Protein AF-A0A947H7I9-F1 (afdb_monomer)

Secondary structure (DSSP, 8-state):
-HHHHHHHHHHHHHHHHHHHHHHH--HHHHHHHHHHHHTSHHHHHHTTTS-HHHHHHHHHHHHHHTT---S-SS-PPPPPP---

Foldseek 3Di:
DLVVLLVVLLVVLVVQLVVCCVVPVDLVVSLVSSLVVLVDPVVCVSCVVPDPVSSVVSSVVNCVVSVRDDDDPDPPPDPPDDDD

Nearest PDB structures (foldseek):
  7s0r-assembly1_B  TM=3.822E-01  e=5.535E+00  Streptococcus agalactiae

Radius of gyration: 16.16 Å; Cα contacts (8 Å, |Δi|>4): 50; chains: 1; bounding box: 56×25×33 Å

Solvent-accessible surface area (backbone atoms only — not comparable to full-atom values): 4988 Å² total; per-residue (Å²): 109,69,66,60,47,43,54,52,50,47,51,53,40,48,53,54,27,51,54,36,35,76,74,65,68,38,63,72,58,18,30,49,52,40,54,55,44,66,72,31,69,68,42,49,62,68,41,60,93,49,52,72,68,55,46,51,49,47,45,51,52,49,30,61,74,62,71,39,73,80,80,69,98,56,80,72,80,74,77,76,84,80,84,127

Mean predicted aligned error: 7.21 Å

Structure (mmCIF, N/CA/C/O backbone):
data_AF-A0A947H7I9-F1
#
_entry.id   AF-A0A947H7I9-F1
#
loop_
_atom_site.group_PDB
_atom_site.id
_atom_site.type_symbol
_atom_site.label_atom_id
_atom_site.label_alt_id
_atom_site.label_comp_id
_atom_site.label_asym_id
_atom_site.label_entity_id
_atom_site.label_seq_id
_atom_site.pdbx_PDB_ins_code
_atom_site.Cartn_x
_atom_site.Cartn_y
_atom_site.Cartn_z
_atom_site.occupancy
_atom_site.B_iso_or_equiv
_atom_site.auth_seq_id
_atom_site.auth_comp_id
_atom_site.auth_asym_id
_atom_site.auth_atom_id
_atom_site.pdbx_PDB_model_num
ATOM 1 N N . MET A 1 1 ? -10.959 -7.497 14.250 1.00 76.12 1 MET A N 1
ATOM 2 C CA . MET A 1 1 ? -11.321 -6.554 13.166 1.00 76.12 1 MET A CA 1
ATOM 3 C C . MET A 1 1 ? -10.090 -6.141 12.375 1.00 76.12 1 MET A C 1
ATOM 5 O O . MET A 1 1 ? -10.092 -6.357 11.173 1.00 76.12 1 MET A O 1
ATOM 9 N N . PHE A 1 2 ? -9.020 -5.682 13.036 1.00 88.06 2 PHE A N 1
ATOM 10 C CA . PHE A 1 2 ? -7.729 -5.383 12.402 1.00 88.06 2 PHE A CA 1
ATOM 11 C C . PHE A 1 2 ? -7.237 -6.457 11.415 1.00 88.06 2 PHE A C 1
ATOM 13 O O . PHE A 1 2 ? -7.000 -6.134 10.257 1.00 88.06 2 PHE A O 1
ATOM 20 N N . ASP A 1 3 ? -7.155 -7.728 11.825 1.00 89.56 3 ASP A N 1
ATOM 21 C CA . ASP A 1 3 ? -6.612 -8.797 10.967 1.00 89.56 3 ASP A CA 1
ATOM 22 C C . ASP A 1 3 ? -7.421 -9.014 9.683 1.00 89.56 3 ASP A C 1
ATOM 24 O O . ASP A 1 3 ? -6.858 -9.239 8.617 1.00 89.56 3 ASP A O 1
ATOM 28 N N . GLN A 1 4 ? -8.748 -8.895 9.760 1.00 92.88 4 GLN A N 1
ATOM 29 C CA . GLN A 1 4 ? -9.621 -9.019 8.591 1.00 92.88 4 GLN A CA 1
ATOM 30 C C . GLN A 1 4 ? -9.406 -7.851 7.625 1.00 92.88 4 GLN A C 1
ATOM 32 O O . GLN A 1 4 ? -9.274 -8.068 6.420 1.00 92.88 4 GLN A O 1
ATOM 37 N N . THR A 1 5 ? -9.317 -6.625 8.150 1.00 93.62 5 THR A N 1
ATOM 38 C CA . THR A 1 5 ? -9.014 -5.434 7.348 1.00 93.62 5 THR A CA 1
ATOM 39 C C . THR A 1 5 ? -7.621 -5.523 6.731 1.00 93.62 5 THR A C 1
ATOM 41 O O . THR A 1 5 ? -7.465 -5.209 5.557 1.00 93.62 5 TH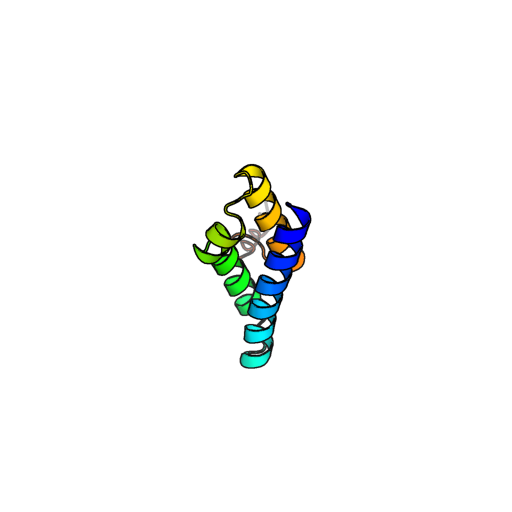R A O 1
ATOM 44 N N . LEU A 1 6 ? -6.625 -6.010 7.475 1.00 94.38 6 LEU A N 1
ATOM 45 C CA . LEU A 1 6 ? -5.264 -6.204 6.979 1.00 94.38 6 LEU A CA 1
ATOM 46 C C . LEU A 1 6 ? -5.220 -7.234 5.844 1.00 94.38 6 LEU A C 1
ATOM 48 O O . LEU A 1 6 ? -4.639 -6.956 4.800 1.00 94.38 6 LEU A O 1
ATOM 52 N N . ILE A 1 7 ? -5.865 -8.393 6.011 1.00 95.62 7 ILE A N 1
ATOM 53 C CA . ILE A 1 7 ? -5.939 -9.426 4.966 1.00 95.62 7 ILE A CA 1
ATOM 54 C C . ILE A 1 7 ? -6.613 -8.869 3.710 1.00 95.62 7 ILE A C 1
ATOM 56 O O . ILE A 1 7 ? -6.126 -9.082 2.599 1.00 95.62 7 ILE A O 1
ATOM 60 N N . GLN A 1 8 ? -7.718 -8.139 3.873 1.00 95.62 8 GLN A N 1
ATOM 61 C CA . GLN A 1 8 ? -8.413 -7.538 2.740 1.00 95.62 8 GLN A CA 1
ATOM 62 C C . GLN A 1 8 ? -7.550 -6.474 2.052 1.00 95.62 8 GLN A C 1
ATOM 64 O O . GLN A 1 8 ? -7.476 -6.449 0.826 1.00 95.62 8 GLN A O 1
ATOM 69 N N . ALA A 1 9 ? -6.861 -5.634 2.824 1.00 95.19 9 ALA A N 1
ATOM 70 C CA . ALA A 1 9 ? -5.991 -4.597 2.289 1.00 95.19 9 ALA A CA 1
ATOM 71 C C . ALA A 1 9 ? -4.788 -5.186 1.537 1.00 95.19 9 ALA A C 1
ATOM 73 O O . ALA A 1 9 ? -4.453 -4.711 0.454 1.00 95.19 9 ALA A O 1
ATOM 74 N N . LEU A 1 10 ? -4.188 -6.262 2.056 1.00 96.69 10 LEU A N 1
ATOM 75 C CA . LEU A 1 10 ? -3.112 -6.988 1.379 1.00 96.69 10 LEU A CA 1
ATOM 76 C C . LEU A 1 10 ? -3.575 -7.580 0.046 1.00 96.69 10 LEU A C 1
ATOM 78 O O . LEU A 1 10 ? -2.866 -7.441 -0.944 1.00 96.69 10 LEU A O 1
ATOM 82 N N . ARG A 1 11 ? -4.778 -8.165 -0.014 1.00 96.94 11 ARG A N 1
ATOM 83 C CA . ARG A 1 11 ? -5.343 -8.687 -1.272 1.00 96.94 11 ARG A CA 1
ATOM 84 C C . ARG A 1 11 ? -5.570 -7.589 -2.308 1.00 96.94 11 ARG A C 1
ATOM 86 O O . ARG A 1 11 ? -5.270 -7.790 -3.480 1.00 96.94 11 ARG A O 1
ATOM 93 N N . THR A 1 12 ? -6.084 -6.430 -1.901 1.00 96.00 12 THR A N 1
ATOM 94 C CA . THR A 1 12 ? -6.281 -5.300 -2.824 1.00 96.00 12 THR A CA 1
ATOM 95 C C . THR A 1 12 ? -4.944 -4.749 -3.331 1.00 96.00 12 THR A C 1
ATOM 97 O O . THR A 1 12 ? -4.793 -4.477 -4.526 1.00 96.00 12 THR A O 1
ATOM 100 N N . ALA A 1 13 ? -3.948 -4.638 -2.447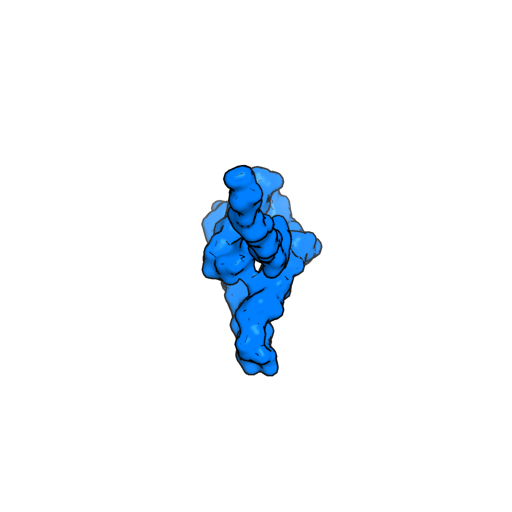 1.00 95.38 13 ALA A N 1
ATOM 101 C CA . ALA A 1 13 ? -2.593 -4.247 -2.825 1.00 95.38 13 ALA A CA 1
ATOM 102 C C . ALA A 1 13 ? -1.961 -5.255 -3.799 1.00 95.38 13 ALA A C 1
ATOM 104 O O . ALA A 1 13 ? -1.406 -4.850 -4.818 1.00 95.38 13 ALA A O 1
ATOM 105 N N . GLU A 1 14 ? -2.117 -6.557 -3.542 1.00 97.06 14 GLU A N 1
ATOM 106 C CA . GLU A 1 14 ? -1.632 -7.636 -4.409 1.00 97.06 14 GLU A CA 1
ATOM 107 C C . GLU A 1 14 ? -2.262 -7.559 -5.798 1.00 97.06 14 GLU A C 1
ATOM 109 O O . GLU A 1 14 ? -1.552 -7.579 -6.795 1.00 97.06 14 GLU A O 1
ATOM 114 N N . GLN A 1 15 ? -3.581 -7.368 -5.885 1.00 96.12 15 GLN A N 1
ATOM 115 C CA . GLN A 1 15 ? -4.275 -7.206 -7.165 1.00 96.12 15 GLN A CA 1
ATOM 116 C C . GLN A 1 15 ? -3.778 -5.989 -7.951 1.00 96.12 15 GLN A C 1
ATOM 118 O O . GLN A 1 15 ? -3.619 -6.059 -9.173 1.00 96.12 15 GLN A O 1
ATOM 123 N N . THR A 1 16 ? -3.525 -4.878 -7.257 1.00 94.19 16 THR A N 1
ATOM 124 C CA . THR A 1 16 ? -2.973 -3.659 -7.860 1.00 94.19 16 THR A CA 1
ATOM 125 C C . THR A 1 16 ? -1.576 -3.922 -8.410 1.00 94.19 16 THR A C 1
ATOM 127 O O . THR A 1 16 ? -1.302 -3.629 -9.576 1.00 94.19 16 THR A O 1
ATOM 130 N N . TYR A 1 17 ? -0.720 -4.542 -7.599 1.00 95.94 17 TYR A N 1
ATOM 131 C CA . TYR A 1 17 ? 0.644 -4.896 -7.961 1.00 95.94 17 TYR A CA 1
ATOM 132 C C . TYR A 1 17 ? 0.680 -5.854 -9.164 1.00 95.94 17 TYR A C 1
ATOM 134 O O . TYR A 1 17 ? 1.283 -5.546 -10.194 1.00 95.94 17 TYR A O 1
ATOM 142 N N . ASP A 1 18 ? -0.047 -6.970 -9.088 1.00 96.00 18 ASP A N 1
ATOM 143 C CA . ASP A 1 18 ? -0.118 -7.996 -10.130 1.00 96.00 18 ASP A CA 1
ATOM 144 C C . ASP A 1 18 ? -0.635 -7.448 -11.455 1.00 96.00 18 ASP A C 1
ATOM 146 O O . ASP A 1 18 ? -0.118 -7.794 -12.520 1.00 96.00 18 ASP A O 1
ATOM 150 N N . ARG A 1 19 ? -1.649 -6.576 -11.420 1.00 95.56 19 ARG A N 1
ATOM 151 C CA . ARG A 1 19 ? -2.182 -5.946 -12.632 1.00 95.56 19 ARG A CA 1
ATOM 152 C C . ARG A 1 19 ? -1.108 -5.131 -13.347 1.00 95.56 19 ARG A C 1
ATOM 154 O O . ARG A 1 19 ? -1.036 -5.171 -14.577 1.00 95.56 19 ARG A O 1
ATOM 161 N N . VAL A 1 20 ? -0.284 -4.405 -12.592 1.00 94.38 20 VAL A N 1
ATOM 162 C CA . VAL A 1 20 ? 0.803 -3.595 -13.146 1.00 94.38 20 VAL A CA 1
ATOM 163 C C . VAL A 1 20 ? 1.913 -4.492 -13.697 1.00 94.38 20 VAL A C 1
ATOM 165 O O . VAL A 1 20 ? 2.343 -4.308 -14.837 1.00 94.38 20 VAL A O 1
ATOM 168 N N . ILE A 1 21 ? 2.321 -5.517 -12.945 1.00 95.38 21 ILE A N 1
ATOM 169 C CA . ILE A 1 21 ? 3.342 -6.478 -13.381 1.00 95.38 21 ILE A CA 1
ATOM 170 C C . ILE A 1 21 ? 2.913 -7.219 -14.647 1.00 95.38 21 ILE A C 1
ATOM 172 O O . ILE A 1 21 ? 3.679 -7.282 -15.603 1.00 95.38 21 ILE A O 1
ATOM 176 N N . ARG A 1 22 ? 1.681 -7.731 -14.711 1.00 95.19 22 ARG A N 1
ATOM 177 C CA . ARG A 1 22 ? 1.192 -8.474 -15.885 1.00 95.19 22 ARG A CA 1
ATOM 178 C C . ARG A 1 22 ? 1.096 -7.605 -17.135 1.00 95.19 22 ARG A C 1
ATOM 180 O O . ARG A 1 22 ? 1.262 -8.115 -18.237 1.00 95.19 22 ARG A O 1
ATOM 187 N N . ARG A 1 23 ? 0.805 -6.310 -16.977 1.00 95.12 23 ARG A N 1
ATOM 188 C CA . ARG A 1 23 ? 0.631 -5.393 -18.110 1.00 95.12 23 ARG A CA 1
ATOM 189 C C . ARG A 1 23 ? 1.940 -4.777 -18.595 1.00 95.12 23 ARG A C 1
ATOM 191 O O . ARG A 1 23 ? 2.087 -4.577 -19.797 1.00 95.12 23 ARG A O 1
ATOM 198 N N . TRP A 1 24 ? 2.854 -4.447 -17.684 1.00 93.38 24 TRP A N 1
ATOM 199 C CA . TRP A 1 24 ? 4.052 -3.661 -18.002 1.00 93.38 24 TRP A CA 1
ATOM 200 C C . TRP A 1 24 ? 5.372 -4.305 -17.563 1.00 93.38 24 TRP A C 1
ATOM 202 O O . TRP A 1 24 ? 6.426 -3.813 -17.954 1.00 93.38 24 TRP A O 1
ATOM 212 N N . GLY A 1 25 ? 5.353 -5.359 -16.742 1.00 92.56 25 GLY A N 1
ATOM 213 C CA . GLY A 1 25 ? 6.564 -6.023 -16.238 1.00 92.56 25 GLY A CA 1
ATOM 214 C C . GLY A 1 25 ? 7.463 -5.131 -15.374 1.00 92.56 25 GLY A C 1
ATOM 215 O O . GLY A 1 25 ? 8.632 -5.445 -15.174 1.00 92.56 25 GLY A O 1
ATOM 216 N N . ASN A 1 26 ? 6.946 -3.999 -14.885 1.00 92.50 26 ASN A N 1
ATOM 217 C CA . ASN A 1 26 ? 7.733 -2.959 -14.230 1.00 92.50 26 ASN A CA 1
ATOM 218 C C . ASN A 1 26 ? 7.487 -2.963 -12.714 1.00 92.50 26 ASN A C 1
ATOM 220 O O . ASN A 1 26 ? 6.464 -2.465 -12.241 1.00 92.50 26 ASN A O 1
ATOM 224 N N . ILE A 1 27 ? 8.445 -3.523 -11.968 1.00 91.56 27 ILE A N 1
ATOM 225 C CA . ILE A 1 27 ? 8.400 -3.632 -10.502 1.00 91.56 27 ILE A CA 1
ATOM 226 C C . ILE A 1 27 ? 8.362 -2.255 -9.818 1.00 91.56 27 ILE A C 1
ATOM 228 O O . ILE A 1 27 ? 7.431 -2.035 -9.044 1.00 91.56 27 ILE A O 1
ATOM 232 N N . PRO A 1 28 ? 9.276 -1.302 -10.106 1.00 90.88 28 PRO A N 1
ATOM 233 C CA . P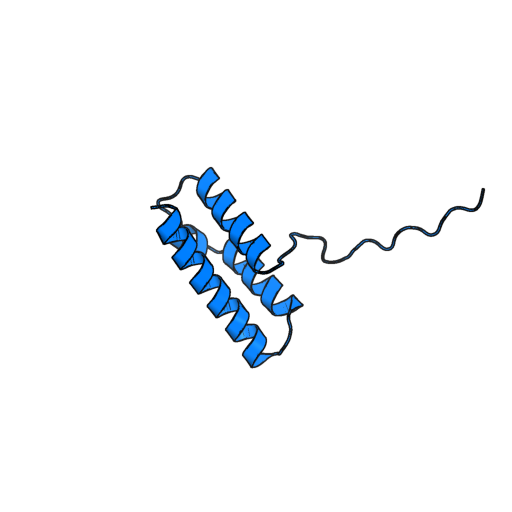RO A 1 28 ? 9.205 0.038 -9.518 1.00 90.88 28 PRO A CA 1
ATOM 234 C C . PRO A 1 28 ? 7.853 0.724 -9.725 1.00 90.88 28 PRO A C 1
ATOM 236 O O . PRO A 1 28 ? 7.316 1.346 -8.809 1.00 90.88 28 PRO A O 1
ATOM 239 N N . PHE A 1 29 ? 7.266 0.572 -10.914 1.00 91.38 29 PHE A N 1
ATOM 240 C CA . PHE A 1 29 ? 5.954 1.139 -11.193 1.00 91.38 29 PHE A CA 1
ATOM 241 C C . PHE A 1 29 ? 4.853 0.444 -10.379 1.00 91.38 29 PHE A C 1
ATOM 243 O O . PHE A 1 29 ? 4.029 1.119 -9.768 1.00 91.38 29 PHE A O 1
ATOM 250 N N . ALA A 1 30 ? 4.882 -0.887 -10.268 1.00 93.44 30 ALA A N 1
ATOM 251 C CA . ALA A 1 30 ? 3.938 -1.632 -9.433 1.00 93.44 30 ALA A CA 1
ATOM 252 C C . ALA A 1 30 ? 4.020 -1.214 -7.956 1.00 93.44 30 ALA A C 1
ATOM 254 O O . ALA A 1 30 ? 2.993 -1.002 -7.313 1.00 93.44 30 ALA A O 1
ATOM 255 N N . GLN A 1 31 ? 5.234 -1.005 -7.443 1.00 93.12 31 GLN A N 1
ATOM 256 C CA . GLN A 1 31 ? 5.472 -0.488 -6.095 1.00 93.12 31 GLN A CA 1
ATOM 257 C C .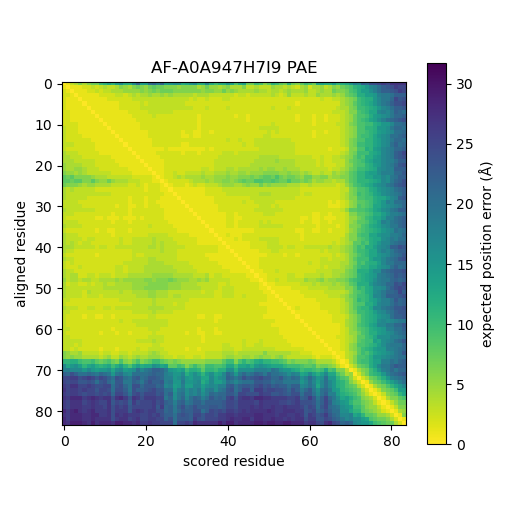 GLN A 1 31 ? 4.921 0.932 -5.914 1.00 93.12 31 GLN A C 1
ATOM 259 O O . GLN A 1 31 ? 4.281 1.204 -4.899 1.00 93.12 31 GLN A O 1
ATOM 264 N N . SER A 1 32 ? 5.099 1.823 -6.898 1.00 92.50 32 SER A N 1
ATOM 265 C CA . SER A 1 32 ? 4.504 3.168 -6.849 1.00 92.50 32 SER A CA 1
ATOM 266 C C . SER A 1 32 ? 2.975 3.141 -6.850 1.00 92.50 32 SER A C 1
ATOM 268 O O . SER A 1 32 ? 2.360 3.897 -6.108 1.00 92.50 32 SER A O 1
ATOM 270 N N . CYS A 1 33 ? 2.346 2.219 -7.585 1.00 94.19 33 CYS A N 1
ATOM 271 C CA . CYS A 1 33 ? 0.891 2.076 -7.565 1.00 94.19 33 CYS A CA 1
ATOM 272 C C . CYS A 1 33 ? 0.375 1.591 -6.204 1.00 94.19 33 CYS A C 1
ATOM 274 O O . CYS A 1 33 ? -0.645 2.082 -5.728 1.00 94.19 33 CYS A O 1
ATOM 276 N N . VAL A 1 34 ? 1.079 0.652 -5.560 1.00 95.31 34 VAL A N 1
ATOM 277 C CA . VAL A 1 34 ? 0.742 0.223 -4.192 1.00 95.31 34 VAL A CA 1
ATOM 278 C C . VAL A 1 34 ? 0.914 1.380 -3.205 1.00 95.31 34 VAL A C 1
ATOM 280 O O . VAL A 1 34 ? 0.064 1.559 -2.334 1.00 95.31 34 VAL A O 1
ATOM 283 N N . TYR A 1 35 ? 1.974 2.182 -3.354 1.00 93.56 35 TYR A N 1
ATOM 284 C CA . TYR A 1 35 ? 2.191 3.379 -2.541 1.00 93.56 35 TYR A CA 1
ATOM 285 C C . TYR A 1 35 ? 1.047 4.388 -2.684 1.00 93.56 35 TYR A C 1
ATOM 287 O O . TYR A 1 35 ? 0.474 4.801 -1.681 1.00 93.56 35 TYR A O 1
ATOM 295 N N . ASP A 1 36 ? 0.675 4.751 -3.911 1.00 94.00 36 ASP A N 1
ATOM 296 C CA . ASP A 1 36 ? -0.424 5.691 -4.150 1.00 94.00 36 ASP A CA 1
ATOM 297 C C . ASP A 1 36 ? -1.744 5.158 -3.581 1.00 94.00 36 ASP A C 1
ATOM 299 O O . ASP A 1 36 ? -2.505 5.892 -2.948 1.00 94.00 36 ASP A O 1
ATOM 303 N N . TRP A 1 37 ? -1.996 3.856 -3.730 1.00 95.44 37 TRP A N 1
ATOM 304 C CA . TRP A 1 37 ? -3.216 3.240 -3.225 1.00 95.44 37 TRP A CA 1
ATOM 305 C C . TRP A 1 37 ? -3.331 3.292 -1.692 1.00 95.44 37 TRP A C 1
ATOM 307 O O . TRP A 1 37 ? -4.409 3.612 -1.190 1.00 95.44 37 TRP A O 1
ATOM 317 N N . VAL A 1 38 ? -2.260 3.062 -0.918 1.00 95.00 38 VAL A N 1
ATOM 318 C CA . VAL A 1 38 ? -2.336 3.116 0.566 1.00 95.00 38 VAL A CA 1
ATOM 319 C C . VAL A 1 38 ? -2.613 4.521 1.129 1.00 95.00 38 VAL A C 1
ATOM 321 O O . VAL A 1 38 ? -2.951 4.670 2.312 1.00 95.00 38 VAL A O 1
ATOM 324 N N . TRP A 1 39 ? -2.493 5.554 0.292 1.00 92.94 39 TRP A N 1
ATOM 325 C CA . TRP A 1 39 ? -2.851 6.942 0.604 1.00 92.94 39 TRP A CA 1
ATOM 326 C C . TRP A 1 39 ? -4.161 7.399 -0.052 1.00 92.94 39 TRP A C 1
ATOM 328 O O . TRP A 1 39 ? -4.569 8.542 0.143 1.00 92.94 39 TRP A O 1
ATOM 338 N N . SER A 1 40 ? -4.841 6.518 -0.786 1.00 94.88 40 SER A N 1
ATOM 339 C CA . SER A 1 40 ? -6.104 6.822 -1.460 1.00 94.88 40 SER A CA 1
ATOM 340 C C . SER A 1 40 ? -7.303 6.890 -0.503 1.00 94.88 40 SER A C 1
ATOM 342 O O . SER A 1 40 ? -7.297 6.334 0.601 1.00 94.88 40 SER A O 1
ATOM 344 N N . GLU A 1 41 ? -8.384 7.526 -0.961 1.00 95.00 41 GLU A N 1
ATOM 345 C CA . GLU A 1 41 ? -9.674 7.524 -0.260 1.00 95.00 41 GLU A CA 1
ATOM 346 C C . GLU A 1 41 ? -10.250 6.108 -0.113 1.00 95.00 41 GLU A C 1
ATOM 348 O O . GLU A 1 41 ? -10.823 5.779 0.925 1.00 95.00 41 GLU A O 1
ATOM 353 N N . GLU A 1 42 ? -10.038 5.238 -1.104 1.00 94.44 42 GLU A N 1
ATOM 354 C CA . GLU A 1 42 ? -10.485 3.840 -1.078 1.00 94.44 42 GLU A CA 1
ATOM 355 C C . GLU A 1 42 ? -9.872 3.075 0.100 1.00 94.44 42 GLU A C 1
ATOM 357 O O . GLU A 1 42 ? -10.565 2.342 0.810 1.00 94.44 42 GLU A O 1
ATOM 362 N N . PHE A 1 43 ? -8.578 3.285 0.358 1.00 95.25 43 PHE A N 1
ATOM 363 C CA . PHE A 1 43 ? -7.898 2.703 1.512 1.00 95.25 43 PHE A CA 1
ATOM 364 C C . PHE A 1 43 ? -8.465 3.238 2.835 1.00 95.25 43 PHE A C 1
ATOM 366 O O . PHE A 1 43 ? -8.677 2.475 3.785 1.00 95.25 43 PHE A O 1
ATOM 373 N N . CYS A 1 44 ? -8.749 4.541 2.899 1.00 94.19 44 CYS A N 1
ATOM 374 C CA . CYS A 1 44 ? -9.360 5.166 4.071 1.00 94.19 44 CYS A CA 1
ATOM 375 C C . CYS A 1 44 ? -10.760 4.604 4.359 1.00 94.19 44 CYS A C 1
ATOM 377 O O . CYS A 1 44 ? -11.077 4.354 5.524 1.00 94.19 44 CYS A O 1
ATOM 379 N N . LEU A 1 45 ? -11.563 4.344 3.323 1.00 95.31 45 LEU A N 1
ATOM 380 C CA . LEU A 1 45 ? -12.868 3.689 3.442 1.00 95.31 45 LEU A CA 1
ATOM 381 C C . LEU A 1 45 ? -12.734 2.236 3.911 1.00 95.31 45 LEU A C 1
ATOM 383 O O . LEU A 1 45 ? -13.450 1.811 4.821 1.00 95.31 45 LEU A O 1
ATOM 387 N N . LEU A 1 46 ? -11.782 1.481 3.354 1.00 94.06 46 LEU A N 1
ATOM 388 C CA . LEU A 1 46 ? -11.518 0.101 3.770 1.00 94.06 46 LEU A CA 1
ATOM 389 C C . LEU A 1 46 ? -11.146 0.018 5.258 1.00 94.06 46 LEU A C 1
ATOM 391 O O . LEU A 1 46 ? -11.581 -0.891 5.966 1.00 94.06 46 LEU A O 1
ATOM 395 N N . CYS A 1 47 ? -10.377 0.991 5.743 1.00 94.50 47 CYS A N 1
ATOM 396 C CA . CYS A 1 47 ? -9.908 1.039 7.121 1.00 94.50 47 CYS A CA 1
ATOM 397 C C . CYS A 1 47 ? -10.754 1.943 8.033 1.00 94.50 47 CYS A C 1
ATOM 399 O O . CYS A 1 47 ? -10.292 2.279 9.121 1.00 94.50 47 CYS A O 1
ATOM 401 N N . HIS A 1 48 ? -11.962 2.359 7.631 1.00 93.94 48 HIS A N 1
ATOM 402 C CA . HIS A 1 48 ? -12.748 3.372 8.359 1.00 93.94 48 HIS A CA 1
ATOM 403 C C . HIS A 1 48 ? -13.020 3.005 9.828 1.00 93.94 48 HIS A C 1
ATOM 405 O O . HIS A 1 48 ? -13.053 3.887 10.681 1.00 93.94 48 HIS A O 1
ATOM 411 N N . ALA A 1 49 ? -13.179 1.710 10.117 1.00 92.62 49 ALA A N 1
ATOM 412 C CA . ALA A 1 49 ? -13.446 1.184 11.454 1.00 92.62 49 ALA A CA 1
ATOM 413 C C . ALA A 1 49 ? -12.191 1.071 12.343 1.00 92.62 49 ALA A C 1
ATOM 415 O O . ALA A 1 49 ? -12.304 0.722 13.516 1.00 92.62 49 ALA A O 1
ATOM 416 N N . LEU A 1 50 ? -10.999 1.321 11.793 1.00 93.88 50 LEU A N 1
ATOM 417 C CA . LEU A 1 50 ? -9.734 1.274 12.522 1.00 93.88 50 LEU A CA 1
ATOM 418 C C . LEU A 1 50 ? -9.387 2.643 13.114 1.00 93.88 50 LEU A C 1
ATOM 420 O O . LEU A 1 50 ? -9.695 3.690 12.540 1.00 93.88 50 LEU A O 1
ATOM 424 N N . SER A 1 51 ? -8.666 2.634 14.232 1.00 94.88 51 SER A N 1
ATOM 425 C CA . SER A 1 51 ? -8.019 3.840 14.750 1.00 94.88 51 SER A CA 1
ATOM 426 C C . SER A 1 51 ? -6.930 4.345 13.794 1.00 94.88 51 SER A C 1
ATOM 428 O O . SER A 1 51 ? -6.372 3.584 13.002 1.00 94.88 51 SER A O 1
ATOM 430 N N . GLU A 1 52 ? -6.553 5.621 13.893 1.00 92.81 52 GLU A N 1
ATOM 431 C CA . GLU A 1 52 ? -5.470 6.184 13.068 1.00 92.81 52 GLU A CA 1
ATOM 432 C C . GLU A 1 52 ? -4.129 5.452 13.255 1.00 92.81 52 GLU A C 1
ATOM 434 O O . GLU A 1 52 ? -3.375 5.268 12.298 1.00 92.81 52 GLU A O 1
ATOM 439 N N . ILE A 1 53 ? -3.855 4.953 14.466 1.00 94.38 53 ILE A N 1
ATOM 440 C CA . ILE A 1 53 ? -2.655 4.155 14.755 1.00 94.38 53 ILE A CA 1
ATOM 441 C C . ILE A 1 53 ? -2.703 2.823 14.002 1.00 94.38 53 ILE A C 1
ATOM 443 O O . ILE A 1 53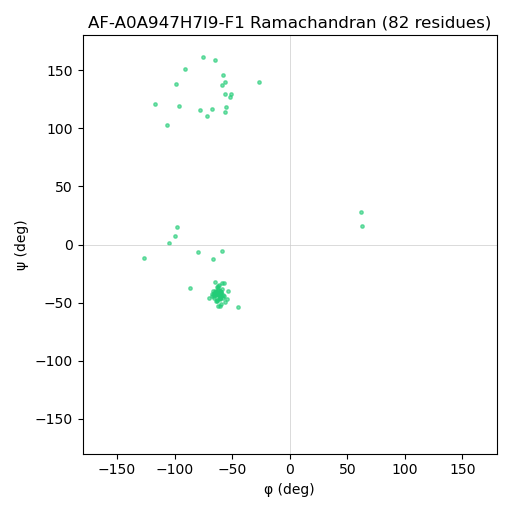 ? -1.720 2.419 13.382 1.00 94.38 53 ILE A O 1
ATOM 447 N N . GLU A 1 54 ? -3.841 2.134 14.032 1.00 94.44 54 GLU A N 1
ATOM 448 C CA . GLU A 1 54 ? -4.031 0.876 13.311 1.00 94.44 54 GLU A CA 1
ATOM 449 C C . GLU A 1 54 ? -3.975 1.079 11.796 1.00 94.44 54 GLU A C 1
ATOM 451 O O . GLU A 1 54 ? -3.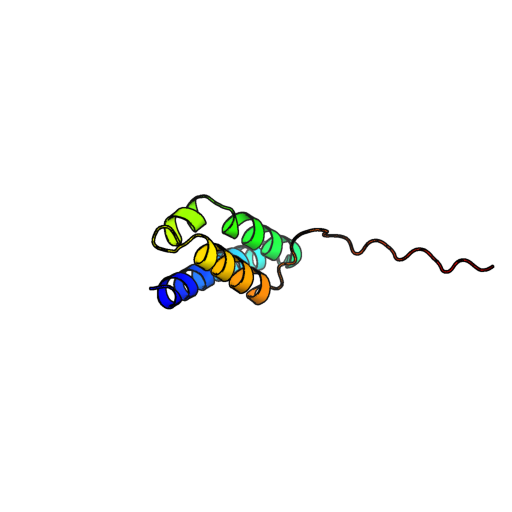283 0.322 11.119 1.00 94.44 54 GLU A O 1
ATOM 456 N N . LYS A 1 55 ? -4.601 2.136 11.264 1.00 94.75 55 LYS A N 1
ATOM 457 C CA . LYS A 1 55 ? -4.463 2.530 9.852 1.00 94.75 55 LYS A CA 1
ATOM 458 C C . LYS A 1 55 ? -2.995 2.712 9.476 1.00 94.75 55 LYS A C 1
ATOM 460 O O . LYS A 1 55 ? -2.543 2.163 8.474 1.00 94.75 55 LYS A O 1
ATOM 465 N N . GLY A 1 56 ? -2.234 3.431 10.305 1.00 93.62 56 GLY A N 1
ATOM 466 C CA . GLY A 1 56 ? -0.792 3.599 10.135 1.00 93.62 56 GLY A CA 1
ATOM 467 C C . GLY A 1 56 ? -0.041 2.265 10.102 1.00 93.62 56 GLY A C 1
ATOM 468 O O . GLY A 1 56 ? 0.781 2.046 9.214 1.00 93.62 56 GLY A O 1
ATOM 469 N N . ARG A 1 57 ? -0.370 1.336 11.008 1.00 95.00 57 ARG A N 1
ATOM 470 C CA . ARG A 1 57 ? 0.214 -0.017 11.016 1.00 95.00 57 ARG A CA 1
ATOM 471 C C . ARG A 1 57 ? -0.101 -0.780 9.734 1.00 95.00 57 ARG A C 1
ATOM 473 O O . ARG A 1 57 ? 0.817 -1.347 9.151 1.00 95.00 57 ARG A O 1
ATOM 480 N N . VAL A 1 58 ? -1.352 -0.766 9.271 1.00 95.44 58 VAL A N 1
ATOM 481 C CA . VAL A 1 58 ? -1.751 -1.429 8.017 1.00 95.44 58 VAL A CA 1
ATOM 482 C C . VAL A 1 58 ? -0.941 -0.883 6.838 1.00 95.44 58 VAL A C 1
ATOM 48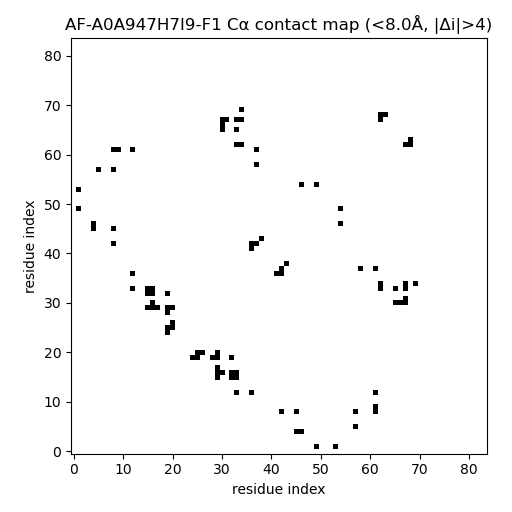4 O O . VAL A 1 58 ? -0.385 -1.671 6.076 1.00 95.44 58 VAL A O 1
ATOM 487 N N . ARG A 1 59 ? -0.785 0.446 6.729 1.00 94.44 59 ARG A N 1
ATOM 488 C CA . ARG A 1 59 ? 0.047 1.068 5.682 1.00 94.44 59 ARG A CA 1
ATOM 489 C C . ARG A 1 59 ? 1.483 0.551 5.714 1.00 94.44 59 ARG A C 1
ATOM 491 O O . ARG A 1 59 ? 2.008 0.149 4.681 1.00 94.44 59 ARG A O 1
ATOM 498 N N . VAL A 1 60 ? 2.110 0.538 6.891 1.00 92.62 60 VAL A N 1
ATOM 499 C CA . VAL A 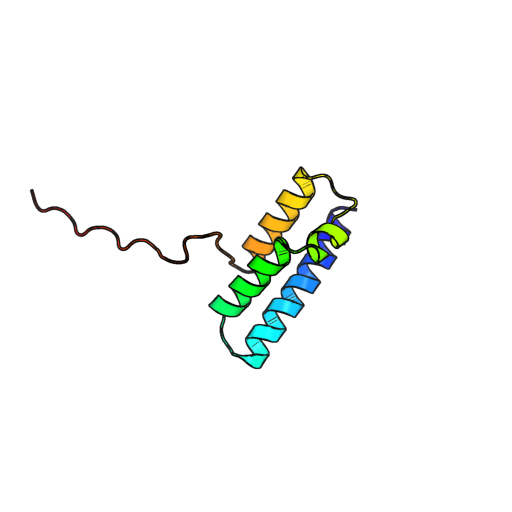1 60 ? 3.495 0.068 7.056 1.00 92.62 60 VAL A CA 1
ATOM 500 C C . VAL A 1 60 ? 3.629 -1.410 6.693 1.00 92.62 60 VAL A C 1
ATOM 502 O O . VAL A 1 60 ? 4.563 -1.768 5.980 1.00 92.62 60 VAL A O 1
ATOM 505 N N . TYR A 1 61 ? 2.684 -2.255 7.115 1.00 94.75 61 TYR A N 1
ATOM 506 C CA . TYR A 1 61 ? 2.682 -3.675 6.759 1.00 94.75 61 TYR A CA 1
ATOM 507 C C . TYR A 1 61 ? 2.600 -3.895 5.250 1.00 94.75 61 TYR A C 1
ATOM 509 O O . TYR A 1 61 ? 3.375 -4.681 4.711 1.00 94.75 61 TYR A O 1
ATOM 517 N N . ILE A 1 62 ? 1.701 -3.185 4.566 1.00 95.19 62 ILE A N 1
ATOM 518 C CA . ILE A 1 62 ? 1.561 -3.279 3.109 1.00 95.19 62 ILE A CA 1
ATOM 519 C C . ILE A 1 62 ? 2.839 -2.794 2.429 1.00 95.19 62 ILE A C 1
ATOM 521 O O . ILE A 1 62 ? 3.392 -3.503 1.594 1.00 95.19 62 ILE A O 1
ATOM 525 N N . MET A 1 63 ? 3.361 -1.628 2.818 1.00 93.25 63 MET A N 1
ATOM 526 C CA . MET A 1 63 ? 4.590 -1.104 2.224 1.00 93.25 63 MET A CA 1
ATOM 527 C C . MET A 1 63 ? 5.760 -2.083 2.386 1.00 93.25 63 MET A C 1
ATOM 529 O O . MET A 1 63 ? 6.467 -2.359 1.420 1.00 93.25 63 MET A O 1
ATOM 533 N N . HIS A 1 64 ? 5.912 -2.685 3.567 1.00 93.44 64 HIS A N 1
ATOM 534 C CA . HIS A 1 64 ? 6.932 -3.702 3.810 1.00 93.44 64 HIS A CA 1
ATOM 535 C C . HIS A 1 64 ? 6.710 -4.972 2.970 1.00 93.44 64 HIS A C 1
ATOM 537 O O . HIS A 1 64 ? 7.661 -5.498 2.397 1.00 93.44 64 HIS A O 1
ATOM 543 N N . ALA A 1 65 ? 5.468 -5.455 2.860 1.00 94.75 65 ALA A N 1
ATOM 544 C CA . ALA A 1 65 ? 5.133 -6.666 2.107 1.00 94.75 65 ALA A CA 1
ATOM 545 C C . ALA A 1 65 ? 5.458 -6.553 0.607 1.00 94.75 65 ALA A C 1
ATOM 547 O O . ALA A 1 65 ? 5.895 -7.528 0.002 1.00 94.75 65 ALA A O 1
ATOM 548 N N . PHE A 1 66 ? 5.291 -5.365 0.020 1.00 93.38 66 PHE A N 1
ATOM 549 C CA . PHE A 1 66 ? 5.542 -5.118 -1.405 1.00 93.38 66 PHE A CA 1
ATOM 550 C C . PHE A 1 66 ? 6.908 -4.466 -1.690 1.00 93.38 66 PHE A C 1
ATOM 552 O O . PHE A 1 66 ? 7.190 -4.083 -2.828 1.00 93.38 66 PHE A O 1
ATOM 559 N N . GLY A 1 67 ? 7.773 -4.325 -0.677 1.00 91.19 67 GLY A N 1
ATOM 560 C CA . GLY A 1 67 ? 9.078 -3.669 -0.822 1.00 91.19 67 GLY A CA 1
ATOM 561 C C . GLY A 1 67 ? 8.973 -2.197 -1.239 1.00 91.19 67 GLY A C 1
ATOM 562 O O . GLY A 1 67 ? 9.854 -1.672 -1.916 1.00 91.19 67 GLY A O 1
ATOM 563 N N . VAL A 1 68 ? 7.869 -1.542 -0.881 1.00 90.06 68 VAL A N 1
ATOM 564 C CA . VAL A 1 68 ? 7.632 -0.125 -1.145 1.00 90.06 68 VAL A CA 1
ATOM 565 C C . VAL A 1 68 ? 8.421 0.681 -0.126 1.00 90.06 68 VAL A C 1
ATOM 567 O O . VAL A 1 68 ? 8.144 0.648 1.074 1.00 90.06 68 VAL A O 1
ATOM 570 N N . HIS A 1 69 ? 9.391 1.442 -0.612 1.00 79.75 69 HIS A N 1
ATOM 571 C CA . HIS A 1 69 ? 10.127 2.383 0.213 1.00 79.75 69 HIS A CA 1
ATOM 572 C C . HIS A 1 69 ? 9.506 3.774 0.056 1.00 79.75 69 HIS A C 1
ATOM 574 O O . HIS A 1 69 ? 9.486 4.294 -1.062 1.00 79.75 69 HIS A O 1
ATOM 580 N N . PRO A 1 70 ? 8.991 4.395 1.135 1.00 67.50 70 PRO A N 1
ATOM 581 C CA . PRO A 1 70 ? 8.635 5.803 1.078 1.00 67.50 70 PRO A CA 1
ATOM 582 C C . PRO A 1 70 ? 9.892 6.603 0.706 1.00 67.50 70 PRO A C 1
ATOM 584 O O . PRO A 1 70 ? 10.983 6.296 1.184 1.00 67.50 70 PRO A O 1
ATOM 587 N N . TRP A 1 71 ? 9.713 7.570 -0.195 1.00 61.53 71 TRP A N 1
ATOM 588 C CA . TRP A 1 71 ? 10.718 8.470 -0.780 1.00 61.53 71 TRP A CA 1
ATOM 589 C C . TRP A 1 71 ? 11.965 8.733 0.105 1.00 61.53 71 TRP A C 1
ATOM 591 O O . TRP A 1 71 ? 11.817 8.972 1.304 1.00 61.53 71 TRP A O 1
ATOM 601 N N . PRO A 1 72 ? 13.183 8.787 -0.480 1.00 56.44 72 PRO A N 1
ATOM 602 C CA . PRO A 1 72 ? 13.446 9.108 -1.877 1.00 56.44 72 PRO A CA 1
ATOM 603 C C . PRO A 1 72 ? 13.671 7.896 -2.777 1.00 56.44 72 PRO A C 1
ATOM 605 O O . PRO A 1 72 ? 14.450 7.008 -2.449 1.00 56.44 72 PRO A O 1
ATOM 608 N N . TRP A 1 73 ? 13.084 7.928 -3.982 1.00 56.91 73 TRP A N 1
ATOM 609 C CA . TRP A 1 73 ? 13.356 6.972 -5.075 1.00 56.91 73 TRP A CA 1
ATOM 610 C C . TRP A 1 73 ? 14.831 6.943 -5.522 1.00 56.91 73 TRP A C 1
ATOM 612 O O . TRP A 1 73 ? 15.223 6.110 -6.336 1.00 56.91 73 TRP A O 1
ATOM 622 N N . HIS A 1 74 ? 15.665 7.836 -4.987 1.00 54.38 74 HIS A N 1
ATOM 623 C CA . HIS A 1 74 ? 17.096 7.873 -5.219 1.00 54.38 74 HIS A CA 1
ATOM 624 C C . HIS A 1 74 ? 17.838 7.634 -3.907 1.00 54.38 74 HIS A C 1
ATOM 626 O O . HIS A 1 74 ? 17.754 8.436 -2.975 1.00 54.38 74 HIS A O 1
ATOM 632 N N . ARG A 1 75 ? 18.664 6.581 -3.870 1.00 56.69 75 ARG A N 1
ATOM 633 C CA . ARG A 1 75 ? 19.868 6.635 -3.036 1.00 56.69 75 ARG A CA 1
ATOM 634 C C . ARG A 1 75 ? 20.630 7.862 -3.521 1.00 56.69 75 ARG A C 1
ATOM 636 O O . ARG A 1 75 ? 21.031 7.888 -4.684 1.00 56.69 75 ARG A O 1
ATOM 643 N N . GLN A 1 76 ? 20.763 8.892 -2.684 1.00 59.97 76 GLN A N 1
ATOM 644 C CA . GLN A 1 76 ? 21.681 9.979 -3.008 1.00 59.97 76 GLN A CA 1
ATOM 645 C C . GLN A 1 76 ? 23.031 9.333 -3.347 1.00 59.97 76 GLN A C 1
ATOM 647 O O . GLN A 1 76 ? 23.466 8.460 -2.587 1.00 59.97 76 GLN A O 1
ATOM 652 N N . PRO A 1 77 ? 23.661 9.671 -4.485 1.00 61.16 77 PRO A N 1
ATOM 653 C CA . PRO A 1 77 ? 25.010 9.206 -4.745 1.00 61.16 77 PRO A CA 1
ATOM 654 C C . PRO A 1 77 ? 25.858 9.644 -3.553 1.00 61.16 77 PRO A C 1
ATOM 656 O O . PRO A 1 77 ? 25.920 10.830 -3.226 1.00 61.16 77 PRO A O 1
ATOM 659 N N . SER A 1 78 ? 26.430 8.669 -2.849 1.00 67.62 78 SER A N 1
ATOM 660 C CA . SER A 1 78 ? 27.368 8.927 -1.765 1.00 67.62 78 SER A CA 1
ATOM 661 C C . SER A 1 78 ? 28.453 9.859 -2.307 1.00 67.62 78 SER A C 1
ATOM 663 O O . SER A 1 78 ? 29.011 9.545 -3.365 1.00 67.62 78 SER A O 1
ATOM 665 N N . PRO A 1 79 ? 28.734 11.002 -1.654 1.00 72.25 79 PRO A N 1
ATOM 666 C CA . PRO A 1 79 ? 29.787 11.890 -2.121 1.00 72.25 79 PRO A CA 1
ATOM 667 C C . PRO A 1 79 ? 31.102 11.099 -2.203 1.00 72.25 79 PRO A C 1
ATOM 669 O O . PRO A 1 79 ? 31.349 10.257 -1.331 1.00 72.25 79 PRO A O 1
ATOM 672 N N . PRO A 1 80 ? 31.931 11.318 -3.241 1.00 75.94 80 PRO A N 1
ATOM 673 C CA . PRO A 1 80 ? 33.231 10.668 -3.320 1.00 75.94 80 PRO A CA 1
ATOM 674 C C . PRO A 1 80 ? 34.058 11.022 -2.072 1.00 75.94 80 PRO A C 1
ATOM 676 O O . PRO A 1 80 ? 33.900 12.126 -1.533 1.00 75.94 80 PRO A O 1
ATOM 679 N N . PRO A 1 81 ? 34.905 10.101 -1.577 1.00 74.69 81 PRO A N 1
ATOM 680 C CA . PRO A 1 81 ? 35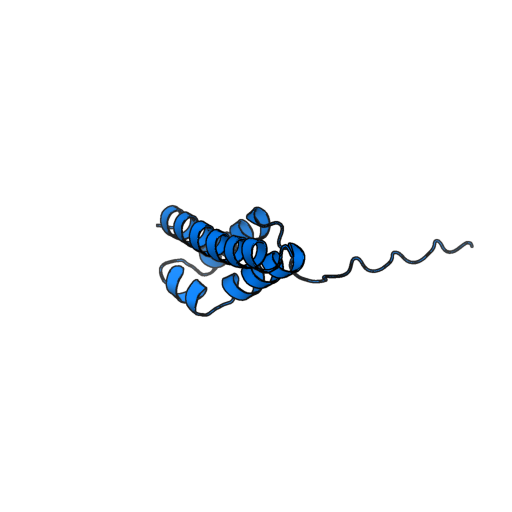.743 10.369 -0.418 1.00 74.69 81 PRO A CA 1
ATOM 681 C C . PRO A 1 81 ? 36.595 11.612 -0.686 1.00 74.69 81 PRO A C 1
ATOM 683 O O . PRO A 1 81 ? 37.227 11.731 -1.734 1.00 74.69 81 PRO A O 1
ATOM 686 N N . ARG A 1 82 ? 36.575 12.566 0.251 1.00 77.06 82 ARG A N 1
ATOM 687 C CA . ARG A 1 82 ? 37.498 13.700 0.223 1.00 77.06 82 ARG A CA 1
ATOM 688 C C . ARG A 1 82 ? 38.875 13.166 0.594 1.00 77.06 82 ARG A C 1
ATOM 690 O O . ARG A 1 82 ? 39.080 12.765 1.736 1.00 77.06 82 ARG A O 1
ATOM 697 N N . GLU A 1 83 ? 39.783 13.135 -0.371 1.00 74.50 83 GLU A N 1
ATOM 698 C CA . GLU A 1 83 ? 41.211 13.058 -0.078 1.00 74.50 83 GLU A CA 1
ATOM 699 C C . GLU A 1 83 ? 41.594 14.390 0.589 1.00 74.50 83 GLU A C 1
ATOM 701 O O . GLU A 1 83 ? 41.363 15.460 0.019 1.00 74.50 83 GLU A O 1
ATOM 706 N N . TYR A 1 84 ? 42.033 14.312 1.849 1.00 69.62 84 TYR A N 1
ATOM 707 C CA . TYR A 1 84 ? 42.549 15.431 2.642 1.00 69.62 84 TYR A CA 1
ATOM 708 C C . TYR A 1 84 ? 44.062 15.529 2.480 1.00 69.62 84 TYR A C 1
ATOM 710 O O . TYR A 1 84 ? 44.707 14.455 2.476 1.00 69.62 84 TYR A O 1
#

Sequence (84 aa):
MFDQTLIQALRTAEQTYDRVIRRWGNIPFAQSCVYDWVWSEEFCLLCHALSEIEKGRVRVYIMHAFGVHPWPWHRQPSPPPREY

pLDDT: mean 88.63, std 11.53, range [54.38, 97.06]